Protein AF-A0A382P7X8-F1 (afdb_monomer_lite)

pLDDT: mean 86.8, std 13.26, range [48.81, 96.56]

Structure (mmCIF, N/CA/C/O backbone):
data_AF-A0A382P7X8-F1
#
_entry.id   AF-A0A382P7X8-F1
#
loop_
_atom_site.group_PDB
_atom_site.id
_atom_site.type_symbol
_atom_site.label_atom_id
_atom_site.label_alt_id
_atom_site.label_comp_id
_atom_site.label_asym_id
_atom_site.label_entity_id
_atom_site.label_seq_id
_atom_site.pdbx_PDB_ins_code
_atom_site.Cartn_x
_atom_site.Cartn_y
_atom_site.Cartn_z
_atom_site.occupancy
_atom_site.B_iso_or_equiv
_atom_site.auth_seq_id
_atom_site.auth_comp_id
_atom_site.auth_asym_id
_atom_site.auth_atom_id
_atom_site.pdbx_PDB_model_num
ATOM 1 N N . MET A 1 1 ? -14.405 0.439 27.513 1.00 48.81 1 MET A N 1
ATOM 2 C CA . MET A 1 1 ? -13.227 0.071 26.690 1.00 48.81 1 MET A CA 1
ATOM 3 C C . MET A 1 1 ? -13.602 0.208 25.220 1.00 48.81 1 MET A C 1
ATOM 5 O O . MET A 1 1 ? -14.571 -0.423 24.812 1.00 48.81 1 MET A O 1
ATOM 9 N N . LYS A 1 2 ? -12.922 1.048 24.424 1.00 58.97 2 LYS A N 1
ATOM 10 C CA . LYS A 1 2 ? -13.148 1.045 22.966 1.00 58.97 2 LYS A CA 1
ATOM 11 C C . LYS A 1 2 ? -12.668 -0.311 22.446 1.00 58.97 2 LYS A C 1
ATOM 13 O O . LYS A 1 2 ? -11.502 -0.638 22.616 1.00 58.97 2 LYS A O 1
ATOM 18 N N . LYS A 1 3 ? -13.564 -1.119 21.870 1.00 62.03 3 LYS A N 1
ATOM 19 C CA . LYS A 1 3 ? -13.161 -2.310 21.113 1.00 62.03 3 LYS A CA 1
ATOM 20 C C . LYS A 1 3 ? -12.219 -1.823 20.015 1.00 62.03 3 LYS A C 1
ATOM 22 O O . LYS A 1 3 ? -12.657 -1.066 19.147 1.00 62.03 3 LYS A O 1
ATOM 27 N N . ASN A 1 4 ? -10.949 -2.216 20.052 1.00 69.31 4 ASN A N 1
ATOM 28 C CA . ASN A 1 4 ? -10.062 -1.978 18.925 1.00 69.31 4 ASN A CA 1
ATOM 29 C C . ASN A 1 4 ? -10.512 -2.902 17.786 1.00 69.31 4 ASN A C 1
ATOM 31 O O . ASN A 1 4 ? -10.107 -4.055 17.689 1.00 69.31 4 ASN A O 1
ATOM 35 N N . GLN A 1 5 ? -11.447 -2.408 16.982 1.00 87.25 5 GLN A N 1
ATOM 36 C CA . GLN A 1 5 ? -11.972 -3.110 15.823 1.00 87.25 5 GLN A CA 1
ATOM 37 C C . GLN A 1 5 ? -11.025 -2.913 14.646 1.00 87.25 5 GLN A C 1
ATOM 39 O O . GLN A 1 5 ? -10.556 -1.799 14.402 1.00 87.25 5 GLN A O 1
ATOM 44 N N . ILE A 1 6 ? -10.787 -3.993 13.907 1.00 93.00 6 ILE A N 1
ATOM 45 C CA . ILE A 1 6 ? -10.135 -3.914 12.605 1.00 93.00 6 ILE A CA 1
ATOM 46 C C . ILE A 1 6 ? -11.115 -3.249 11.639 1.00 93.00 6 ILE A C 1
ATOM 48 O O . ILE A 1 6 ? -12.273 -3.658 11.537 1.00 93.00 6 ILE A O 1
ATOM 52 N N . LYS A 1 7 ? -10.652 -2.217 10.937 1.00 93.94 7 LYS A N 1
ATOM 53 C CA . LYS A 1 7 ? -11.400 -1.543 9.875 1.00 93.94 7 LYS A CA 1
ATOM 54 C C . LYS A 1 7 ? -10.760 -1.860 8.535 1.00 93.94 7 LYS A C 1
ATOM 56 O O . LYS A 1 7 ? -9.539 -1.869 8.427 1.00 93.94 7 LYS A O 1
ATOM 61 N N . LEU A 1 8 ? -11.585 -2.092 7.519 1.00 95.25 8 LEU A N 1
ATOM 62 C CA . LEU A 1 8 ? -11.128 -2.236 6.141 1.00 95.25 8 LEU A CA 1
ATOM 63 C C . LEU A 1 8 ? -11.416 -0.941 5.390 1.00 95.25 8 LEU A C 1
ATOM 65 O O . LEU A 1 8 ? -12.571 -0.562 5.199 1.00 95.25 8 LEU A O 1
ATOM 69 N N . LYS A 1 9 ? -10.357 -0.263 4.964 1.00 95.50 9 LYS A N 1
ATOM 70 C CA . LYS A 1 9 ? -10.423 0.985 4.205 1.00 95.50 9 LYS A CA 1
ATOM 71 C C . LYS A 1 9 ? -9.974 0.715 2.775 1.00 95.50 9 LYS A C 1
ATOM 73 O O . LYS A 1 9 ? -8.926 0.116 2.581 1.00 95.50 9 LYS A O 1
ATOM 78 N N . LEU A 1 10 ? -10.728 1.155 1.767 1.00 96.31 10 LEU A N 1
ATOM 79 C CA . LEU A 1 10 ? -10.256 1.094 0.376 1.00 96.31 10 LEU A CA 1
ATOM 80 C C . LEU A 1 10 ? -8.927 1.845 0.233 1.00 96.31 10 LEU A C 1
ATOM 82 O O . LEU A 1 10 ? -8.768 2.937 0.787 1.00 96.31 10 LEU A O 1
ATOM 86 N N . ILE A 1 11 ? -7.985 1.270 -0.519 1.00 95.81 11 ILE A N 1
ATOM 87 C CA . ILE A 1 11 ? -6.691 1.915 -0.740 1.00 95.81 11 ILE A CA 1
ATOM 88 C C . ILE A 1 11 ? -6.881 3.286 -1.395 1.00 95.81 11 ILE A C 1
ATOM 90 O O . ILE A 1 11 ? -7.716 3.494 -2.276 1.00 95.81 11 ILE A O 1
ATOM 94 N N . SER A 1 12 ? -6.046 4.227 -0.987 1.00 95.12 12 SER A N 1
ATOM 95 C CA . SER A 1 12 ? -5.948 5.561 -1.561 1.00 95.12 12 SER A CA 1
ATOM 96 C C . SER A 1 12 ? -4.499 5.861 -1.940 1.00 95.12 12 SER A C 1
ATOM 98 O O . SER A 1 12 ? -3.582 5.114 -1.598 1.00 95.12 12 SER A O 1
ATOM 100 N N . LYS A 1 13 ? -4.256 6.972 -2.644 1.00 95.19 13 LYS A N 1
ATOM 101 C CA . LYS A 1 13 ? -2.894 7.344 -3.072 1.00 95.19 13 LYS A CA 1
ATOM 102 C C . LYS A 1 13 ? -1.915 7.484 -1.897 1.00 95.19 13 LYS A C 1
ATOM 104 O O . LYS A 1 13 ? -0.729 7.219 -2.070 1.00 95.19 13 LYS A O 1
ATOM 109 N N . SER A 1 14 ? -2.397 7.859 -0.708 1.00 95.12 14 SER A N 1
ATOM 110 C CA . SER A 1 14 ? -1.566 7.959 0.500 1.00 95.12 14 SER A CA 1
ATOM 111 C C . SER A 1 14 ? -1.142 6.596 1.061 1.00 95.12 14 SER A C 1
ATOM 113 O O . SER A 1 14 ? -0.230 6.525 1.882 1.00 95.12 14 SER A O 1
ATOM 115 N N . ASP A 1 15 ? -1.755 5.504 0.601 1.00 95.62 15 ASP A N 1
ATOM 116 C CA . ASP A 1 15 ? -1.449 4.141 1.034 1.00 95.62 15 ASP A CA 1
ATOM 117 C C . ASP A 1 15 ? -0.365 3.480 0.164 1.00 95.62 15 ASP A C 1
ATOM 119 O O . ASP A 1 15 ? 0.241 2.496 0.577 1.00 95.62 15 ASP A O 1
ATOM 123 N N . TYR A 1 16 ? -0.035 4.041 -1.006 1.00 95.50 16 TYR A N 1
ATOM 124 C CA . TYR A 1 16 ? 0.896 3.424 -1.964 1.00 95.50 16 TYR A CA 1
ATOM 125 C C . TYR A 1 16 ? 2.298 3.206 -1.390 1.00 95.50 16 TYR A C 1
ATOM 127 O O . TYR A 1 16 ? 2.933 2.186 -1.646 1.00 95.50 16 TYR A O 1
ATOM 135 N N . ARG A 1 17 ? 2.788 4.139 -0.565 1.00 95.69 17 ARG A N 1
ATOM 136 C CA . ARG A 1 17 ? 4.088 3.971 0.093 1.00 95.69 17 ARG A CA 1
ATOM 137 C C . ARG A 1 17 ? 4.066 2.853 1.135 1.00 95.69 17 ARG A C 1
ATOM 139 O O . ARG A 1 17 ? 5.052 2.134 1.257 1.00 95.69 17 ARG A O 1
ATOM 146 N N . PHE A 1 18 ? 2.954 2.704 1.854 1.00 95.56 18 PHE A N 1
ATOM 147 C CA . PHE A 1 18 ? 2.763 1.621 2.816 1.00 95.56 18 PHE A CA 1
ATOM 148 C C . PHE A 1 18 ? 2.756 0.261 2.105 1.00 95.56 18 PHE A C 1
ATOM 150 O O . PHE A 1 18 ? 3.532 -0.609 2.480 1.00 95.56 18 PHE A O 1
ATOM 157 N N . LEU A 1 19 ? 1.986 0.121 1.019 1.00 95.12 19 LEU A N 1
ATOM 158 C CA . LEU A 1 19 ? 1.945 -1.098 0.196 1.00 95.12 19 LEU A CA 1
ATOM 159 C C . LEU A 1 19 ? 3.332 -1.489 -0.335 1.00 95.12 19 LEU A C 1
ATOM 161 O O . LEU A 1 19 ? 3.710 -2.659 -0.310 1.00 95.12 19 LEU A O 1
ATOM 165 N N . TYR A 1 20 ? 4.111 -0.506 -0.790 1.00 94.88 20 TYR A N 1
ATOM 166 C CA . TYR A 1 20 ? 5.470 -0.739 -1.269 1.00 94.88 20 TYR A CA 1
ATOM 167 C C . TYR A 1 20 ? 6.413 -1.222 -0.164 1.00 94.88 20 TYR A C 1
ATOM 169 O O . TYR A 1 20 ? 7.231 -2.107 -0.402 1.00 94.88 20 TYR A O 1
ATOM 177 N N . ASN A 1 21 ? 6.317 -0.643 1.034 1.00 93.88 21 ASN A N 1
ATOM 178 C CA . ASN A 1 21 ? 7.123 -1.076 2.172 1.00 93.88 21 ASN A CA 1
ATOM 179 C C . ASN A 1 21 ? 6.726 -2.489 2.619 1.00 93.88 21 ASN A C 1
ATOM 181 O O . ASN A 1 21 ? 7.607 -3.323 2.784 1.00 93.88 21 ASN A O 1
ATOM 185 N N . LEU A 1 22 ? 5.425 -2.789 2.683 1.00 92.12 22 LEU A N 1
ATOM 186 C CA . LEU A 1 22 ? 4.926 -4.129 2.996 1.00 92.12 22 LEU A CA 1
ATOM 187 C C . LEU A 1 22 ? 5.447 -5.180 2.003 1.00 92.12 22 LEU A C 1
ATOM 189 O O . LEU A 1 22 ? 5.794 -6.290 2.389 1.00 92.12 22 LEU A O 1
ATOM 193 N N . LEU A 1 23 ? 5.546 -4.833 0.714 1.00 89.12 23 LEU A N 1
ATOM 194 C CA . LEU A 1 23 ?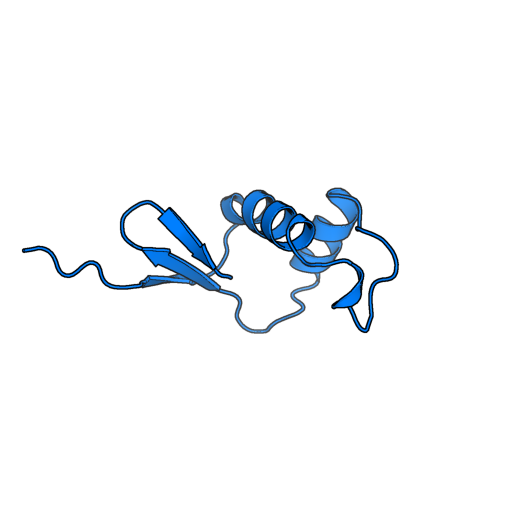 6.136 -5.712 -0.298 1.00 89.12 23 LEU A CA 1
ATOM 195 C C . LEU A 1 23 ? 7.623 -6.010 -0.026 1.00 89.12 23 LEU A C 1
ATOM 197 O O . LEU A 1 23 ? 8.057 -7.127 -0.289 1.00 89.12 23 LEU A O 1
ATOM 201 N N . LYS A 1 24 ? 8.391 -5.050 0.512 1.00 88.06 24 LYS A N 1
ATOM 202 C CA . LYS A 1 24 ? 9.817 -5.243 0.851 1.00 88.06 24 LYS A CA 1
ATOM 203 C C . LYS A 1 24 ? 10.038 -6.178 2.030 1.00 88.06 24 LYS A C 1
ATOM 205 O O . LYS A 1 24 ? 11.087 -6.803 2.102 1.00 88.06 24 LYS A O 1
ATOM 210 N N . GLU A 1 25 ? 9.089 -6.224 2.957 1.00 87.19 25 GLU A N 1
ATOM 211 C CA . GLU A 1 25 ? 9.168 -7.059 4.160 1.00 87.19 25 GLU A CA 1
ATOM 212 C C . GLU A 1 25 ? 8.919 -8.544 3.856 1.00 87.19 25 GLU A C 1
ATOM 214 O O . GLU A 1 25 ? 9.209 -9.404 4.685 1.00 87.19 25 GLU A O 1
ATOM 219 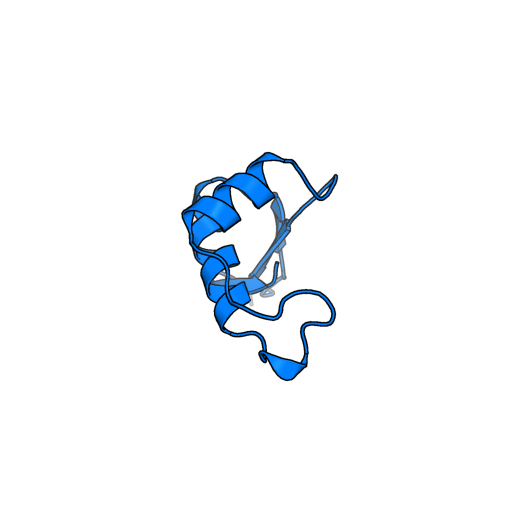N N . ARG A 1 26 ? 8.399 -8.869 2.663 1.00 82.12 26 ARG A N 1
ATOM 220 C CA . ARG A 1 26 ? 8.158 -10.254 2.245 1.00 82.12 26 ARG A CA 1
ATOM 221 C C . ARG A 1 26 ? 9.476 -10.973 1.969 1.00 82.12 26 ARG A C 1
ATOM 223 O O . ARG A 1 26 ? 10.327 -10.459 1.245 1.00 82.12 26 ARG A O 1
ATOM 230 N N . ASP A 1 27 ? 9.598 -12.199 2.479 1.00 70.88 27 ASP A N 1
ATOM 231 C CA . ASP A 1 27 ? 10.735 -13.075 2.183 1.00 70.88 27 ASP A CA 1
ATOM 232 C C . ASP A 1 27 ? 10.857 -13.271 0.663 1.00 70.88 27 ASP A C 1
ATOM 234 O O . ASP A 1 27 ? 9.906 -13.671 -0.017 1.00 70.88 27 ASP A O 1
ATOM 238 N N . SER A 1 28 ? 12.041 -12.986 0.118 1.00 64.81 28 SER A N 1
ATOM 239 C CA . SER A 1 28 ? 12.333 -13.122 -1.311 1.00 64.81 28 SER A CA 1
ATOM 240 C C . SER A 1 28 ? 12.156 -14.557 -1.816 1.00 64.81 28 SER A C 1
ATOM 242 O O . SER A 1 28 ? 11.890 -14.752 -2.999 1.00 64.81 28 SER A O 1
ATOM 244 N N . ARG A 1 29 ? 12.236 -15.550 -0.922 1.00 61.84 29 ARG A N 1
ATOM 245 C CA . ARG A 1 29 ? 12.037 -16.979 -1.206 1.00 61.84 29 ARG A CA 1
ATOM 246 C C . ARG A 1 29 ? 10.565 -17.391 -1.246 1.00 61.84 29 ARG A C 1
ATOM 248 O O . ARG A 1 29 ? 10.254 -18.450 -1.776 1.00 61.84 29 ARG A O 1
ATOM 255 N N . ALA A 1 30 ? 9.663 -16.566 -0.712 1.00 63.91 30 ALA A N 1
ATOM 256 C CA . ALA A 1 30 ? 8.222 -16.823 -0.713 1.00 63.91 30 ALA A CA 1
ATOM 257 C C . ALA A 1 30 ? 7.522 -16.327 -1.995 1.00 63.91 30 ALA A C 1
ATOM 259 O O . ALA A 1 30 ? 6.356 -16.643 -2.235 1.00 63.91 30 ALA A O 1
ATOM 260 N N . ASN A 1 31 ? 8.209 -15.546 -2.835 1.00 57.19 31 ASN A N 1
ATOM 261 C CA . ASN A 1 31 ? 7.622 -14.976 -4.043 1.00 57.19 31 ASN A CA 1
ATOM 262 C C . ASN A 1 31 ? 7.721 -15.946 -5.228 1.00 57.19 31 ASN A C 1
ATOM 264 O O . ASN A 1 31 ? 8.742 -16.033 -5.901 1.00 57.19 31 ASN A O 1
ATOM 268 N N . ILE A 1 32 ? 6.608 -16.609 -5.541 1.00 61.22 32 ILE A N 1
ATOM 269 C CA . ILE A 1 32 ? 6.485 -17.556 -6.665 1.00 61.22 32 ILE A CA 1
ATOM 270 C C . ILE A 1 32 ? 6.677 -16.866 -8.038 1.00 61.22 32 ILE A C 1
ATOM 272 O O . ILE A 1 32 ? 7.029 -17.512 -9.019 1.00 61.22 32 ILE A O 1
ATOM 276 N N . SER A 1 33 ? 6.472 -15.543 -8.123 1.00 60.66 33 SER A N 1
ATOM 277 C CA . SER A 1 33 ? 6.483 -14.778 -9.386 1.00 60.66 33 SER A CA 1
ATOM 278 C C . SER A 1 33 ? 7.526 -13.658 -9.480 1.00 60.66 33 SER A C 1
ATOM 280 O O . SER A 1 33 ? 7.780 -13.165 -10.577 1.00 60.66 33 SER A O 1
ATOM 282 N N . HIS A 1 34 ? 8.153 -13.243 -8.374 1.00 50.78 34 HIS A N 1
ATOM 283 C CA . HIS A 1 34 ? 9.079 -12.104 -8.362 1.00 50.78 34 HIS A CA 1
ATOM 284 C C . HIS A 1 34 ? 10.473 -12.540 -7.914 1.00 50.78 34 HIS A C 1
ATOM 286 O O . HIS A 1 34 ? 10.701 -12.789 -6.736 1.00 50.78 34 HIS A O 1
ATOM 292 N N . LYS A 1 35 ? 11.433 -12.564 -8.849 1.00 64.56 35 LYS A N 1
ATOM 293 C CA . LYS A 1 35 ? 12.853 -12.818 -8.537 1.00 64.56 35 LYS A CA 1
ATOM 294 C C . LYS A 1 35 ? 13.575 -11.583 -7.969 1.00 64.56 35 LYS A C 1
ATOM 296 O O . LYS A 1 35 ? 14.669 -11.714 -7.432 1.00 64.56 35 LYS A O 1
ATOM 301 N N . LYS A 1 36 ? 12.995 -10.380 -8.106 1.00 79.38 36 LYS A N 1
ATOM 302 C CA . LYS A 1 36 ? 13.603 -9.100 -7.700 1.00 79.38 36 LYS A CA 1
ATOM 303 C C . LYS A 1 36 ? 12.542 -8.101 -7.225 1.00 79.38 36 LYS A C 1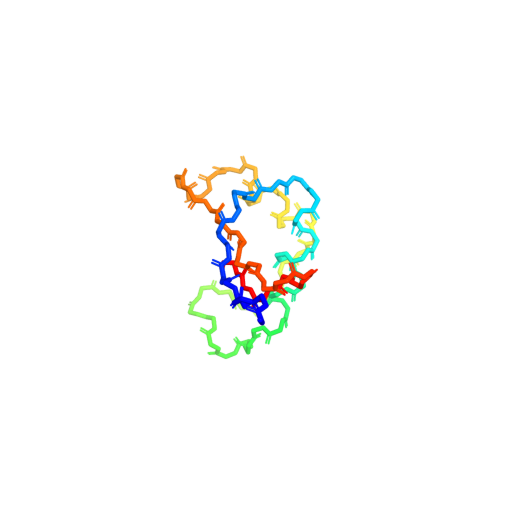
ATOM 305 O O . LYS A 1 36 ? 11.444 -8.059 -7.775 1.00 79.38 36 LYS A O 1
ATOM 310 N N . MET A 1 37 ? 12.889 -7.289 -6.224 1.00 87.31 37 MET A N 1
ATOM 311 C CA . MET A 1 37 ? 12.048 -6.196 -5.724 1.00 87.31 37 MET A CA 1
ATOM 312 C C . MET A 1 37 ? 11.834 -5.140 -6.829 1.00 87.31 37 MET A C 1
ATOM 314 O O . MET A 1 37 ? 12.833 -4.647 -7.364 1.00 87.31 37 MET A O 1
ATOM 318 N N . PRO A 1 38 ? 10.585 -4.765 -7.174 1.00 90.88 38 PRO A N 1
ATOM 319 C CA . PRO A 1 38 ? 10.337 -3.703 -8.144 1.00 90.88 38 PRO A CA 1
ATOM 320 C C . PRO A 1 38 ? 10.778 -2.346 -7.593 1.00 90.88 38 PRO A C 1
ATOM 322 O O . PRO A 1 38 ? 10.814 -2.124 -6.382 1.00 90.88 38 PRO A O 1
ATOM 325 N N . THR A 1 39 ? 11.054 -1.398 -8.481 1.00 94.38 39 THR A N 1
ATOM 326 C CA . THR A 1 39 ? 11.197 0.013 -8.114 1.00 94.38 39 THR A CA 1
ATOM 327 C C . THR A 1 39 ? 9.855 0.596 -7.666 1.00 94.38 39 THR A C 1
ATOM 329 O O . THR A 1 39 ? 8.777 0.108 -8.016 1.00 94.38 39 THR A O 1
ATOM 332 N N . TYR A 1 40 ? 9.894 1.709 -6.930 1.00 95.06 40 TYR A N 1
ATOM 333 C CA . TYR A 1 40 ? 8.665 2.388 -6.511 1.00 95.06 40 TYR A CA 1
ATOM 334 C C . TYR A 1 40 ? 7.814 2.844 -7.710 1.00 95.06 40 TYR A C 1
ATOM 336 O O . TYR A 1 40 ? 6.592 2.743 -7.674 1.00 95.06 40 TYR A O 1
ATOM 344 N N . ASN A 1 41 ? 8.442 3.279 -8.807 1.00 96.56 41 ASN A N 1
ATOM 345 C CA . ASN A 1 41 ? 7.725 3.692 -10.015 1.00 96.56 41 ASN A CA 1
ATOM 346 C C . ASN A 1 41 ? 7.015 2.521 -10.707 1.00 96.56 41 ASN A C 1
ATOM 348 O O . ASN A 1 41 ? 5.883 2.678 -11.163 1.00 96.56 41 ASN A O 1
ATOM 352 N N . GLU A 1 42 ? 7.645 1.348 -10.765 1.00 95.25 42 GLU A N 1
ATOM 353 C CA . GLU A 1 42 ? 7.008 0.125 -11.272 1.00 95.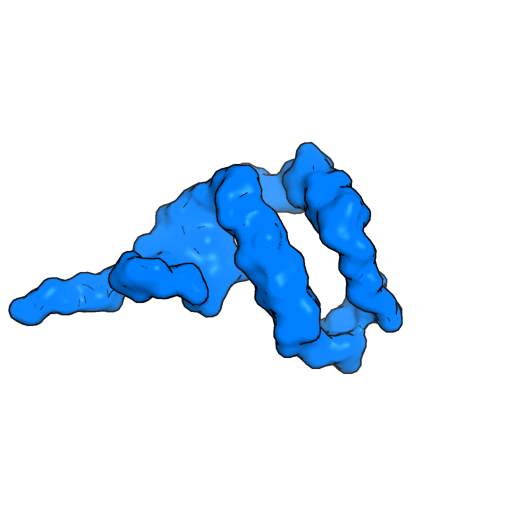25 42 GLU A CA 1
ATOM 354 C C . GLU A 1 42 ? 5.842 -0.300 -10.379 1.00 95.25 42 GLU A C 1
ATOM 356 O O . GLU A 1 42 ? 4.763 -0.605 -10.881 1.00 95.25 42 GLU A O 1
ATOM 361 N N . HIS A 1 43 ? 6.009 -0.213 -9.058 1.00 94.88 43 HIS A N 1
ATOM 362 C CA . HIS A 1 43 ? 4.927 -0.459 -8.109 1.00 94.88 43 HIS A CA 1
ATOM 363 C C . HIS A 1 43 ? 3.734 0.491 -8.320 1.00 94.88 43 HIS A C 1
ATOM 365 O O . HIS A 1 43 ? 2.583 0.055 -8.323 1.00 94.88 43 HIS A O 1
ATOM 371 N N . LEU A 1 44 ? 3.980 1.781 -8.574 1.00 95.88 44 LEU A N 1
ATOM 372 C CA . LEU A 1 44 ? 2.912 2.730 -8.901 1.00 95.88 44 LEU A CA 1
ATOM 373 C C . LEU A 1 44 ? 2.201 2.382 -10.213 1.00 95.88 44 LEU A C 1
ATOM 375 O O . LEU A 1 44 ? 0.978 2.515 -10.285 1.00 95.88 44 LEU A O 1
ATOM 379 N N . LYS A 1 45 ? 2.936 1.942 -11.244 1.00 96.25 45 LYS A N 1
ATOM 380 C CA . LYS A 1 45 ? 2.334 1.460 -12.500 1.00 96.25 45 LYS A CA 1
ATOM 381 C C . LYS A 1 45 ? 1.438 0.249 -12.241 1.00 96.25 45 LYS A C 1
ATOM 383 O O . LYS A 1 45 ? 0.308 0.237 -12.719 1.00 96.25 45 LYS A O 1
ATOM 388 N N . PHE A 1 46 ? 1.905 -0.699 -11.428 1.00 94.31 46 PHE A N 1
ATOM 389 C CA . PHE A 1 46 ? 1.135 -1.875 -11.028 1.00 94.31 46 PHE A CA 1
ATOM 390 C C . PHE A 1 46 ? -0.150 -1.506 -10.282 1.00 94.31 46 PHE A C 1
ATOM 392 O O . PHE A 1 46 ? -1.209 -1.997 -10.631 1.00 94.31 46 PHE A O 1
ATOM 399 N N . ILE A 1 47 ? -0.119 -0.600 -9.301 1.00 94.12 47 ILE A N 1
ATOM 400 C CA . ILE A 1 47 ? -1.361 -0.208 -8.610 1.00 94.12 47 ILE A CA 1
ATOM 401 C C . ILE A 1 47 ? -2.339 0.481 -9.576 1.00 94.12 47 ILE A C 1
ATOM 403 O O . ILE A 1 47 ? -3.548 0.246 -9.531 1.00 94.12 47 ILE A O 1
ATOM 407 N N . ARG A 1 48 ? -1.825 1.334 -10.470 1.00 93.50 48 ARG A N 1
ATOM 408 C CA . ARG A 1 48 ? -2.644 2.093 -11.428 1.00 93.50 48 ARG A CA 1
ATOM 409 C C . ARG A 1 48 ? -3.297 1.221 -12.495 1.00 93.50 48 ARG A C 1
ATOM 411 O O . ARG A 1 48 ? -4.338 1.629 -13.003 1.00 93.50 48 ARG A O 1
ATOM 418 N N . SER A 1 49 ? -2.751 0.042 -12.799 1.00 94.81 49 SER A N 1
ATOM 419 C CA . SER A 1 49 ? -3.405 -0.918 -13.697 1.00 94.81 49 SER A CA 1
ATOM 420 C C . SER A 1 49 ? -4.639 -1.582 -13.076 1.00 94.81 49 SER A C 1
ATOM 422 O O . SER A 1 49 ? -5.298 -2.360 -13.756 1.00 94.81 49 SER A O 1
ATOM 424 N N . LYS A 1 50 ? -4.982 -1.248 -11.818 1.00 90.69 50 LYS A N 1
ATOM 425 C CA . LYS A 1 50 ? -6.126 -1.788 -11.066 1.00 90.69 50 LYS A CA 1
ATOM 426 C C . LYS A 1 50 ? -6.132 -3.326 -11.081 1.00 90.69 50 LYS A C 1
ATOM 428 O O . LYS A 1 50 ? -7.089 -3.931 -11.557 1.00 90.69 50 LYS A O 1
ATOM 433 N N . PRO A 1 51 ? -5.075 -3.965 -10.545 1.00 91.25 51 PRO A N 1
ATOM 434 C CA . PRO A 1 51 ? -4.884 -5.413 -10.637 1.00 91.25 51 PRO A CA 1
ATOM 435 C C . PRO A 1 51 ? -5.942 -6.195 -9.850 1.00 91.25 51 PRO A C 1
ATOM 437 O O . PRO A 1 51 ? -6.166 -7.371 -10.115 1.00 91.25 51 PRO A O 1
ATOM 440 N N . TYR A 1 52 ? -6.607 -5.537 -8.899 1.00 92.62 52 TYR A N 1
ATOM 441 C CA . TYR A 1 52 ? -7.687 -6.096 -8.101 1.00 92.62 52 TYR A CA 1
ATOM 442 C C . TYR A 1 52 ? -8.926 -5.209 -8.207 1.00 92.62 52 TYR A C 1
ATOM 444 O O . TYR A 1 52 ? -8.823 -3.982 -8.161 1.00 92.62 52 TYR A O 1
ATOM 452 N N . ALA A 1 53 ? -10.105 -5.834 -8.278 1.00 92.69 53 ALA A N 1
ATOM 453 C CA . ALA A 1 53 ? -11.385 -5.122 -8.300 1.00 92.69 53 ALA A CA 1
ATOM 454 C C . ALA A 1 53 ? -11.610 -4.296 -7.023 1.00 92.69 53 ALA A C 1
ATOM 456 O O . ALA A 1 53 ? -12.203 -3.218 -7.060 1.00 92.69 53 A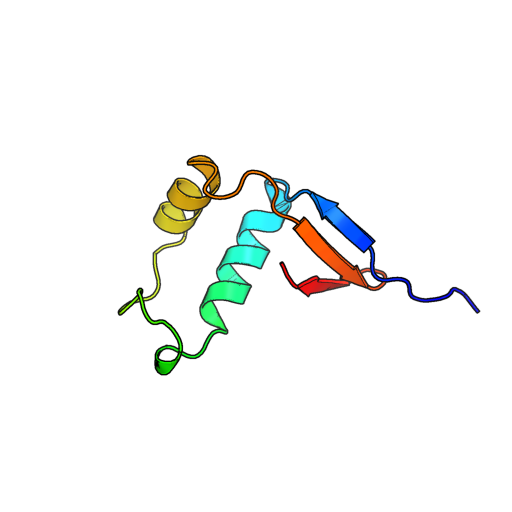LA A O 1
ATOM 457 N N . LYS A 1 54 ? -11.124 -4.802 -5.886 1.00 94.00 54 LYS A N 1
ATOM 458 C CA . LYS A 1 54 ? -11.142 -4.130 -4.589 1.00 94.00 54 LYS A CA 1
ATOM 459 C C . LYS A 1 54 ? -9.836 -4.439 -3.867 1.00 94.00 54 LYS A C 1
ATOM 461 O O . LYS A 1 54 ? -9.424 -5.593 -3.818 1.00 94.00 54 LYS A O 1
ATOM 466 N N . TRP A 1 55 ? -9.206 -3.415 -3.305 1.00 95.88 55 TRP A N 1
ATOM 467 C CA . TRP A 1 55 ? -7.983 -3.548 -2.519 1.00 95.88 55 TRP A CA 1
ATOM 468 C C . TRP A 1 55 ? -8.129 -2.678 -1.276 1.00 95.88 55 TRP A C 1
ATOM 470 O O . TRP A 1 55 ? -8.477 -1.498 -1.381 1.00 95.88 55 TRP A O 1
ATOM 480 N N . TYR A 1 56 ? -7.931 -3.279 -0.108 1.00 96.31 56 TYR A N 1
ATOM 481 C CA . TYR A 1 56 ? -8.179 -2.657 1.186 1.00 96.31 56 TYR A CA 1
ATOM 482 C C . TYR A 1 56 ? -6.895 -2.568 2.008 1.00 96.31 56 TYR A C 1
ATOM 484 O O . TYR A 1 56 ? -5.972 -3.337 1.801 1.00 96.31 56 TYR A O 1
ATOM 492 N N . ILE A 1 57 ? -6.860 -1.642 2.957 1.00 96.44 57 ILE A N 1
ATOM 493 C CA . ILE A 1 57 ? -5.925 -1.614 4.077 1.00 96.44 57 ILE A CA 1
ATOM 494 C C . ILE A 1 57 ? -6.699 -2.032 5.323 1.00 96.44 57 ILE A C 1
ATOM 496 O O . ILE A 1 57 ? -7.781 -1.499 5.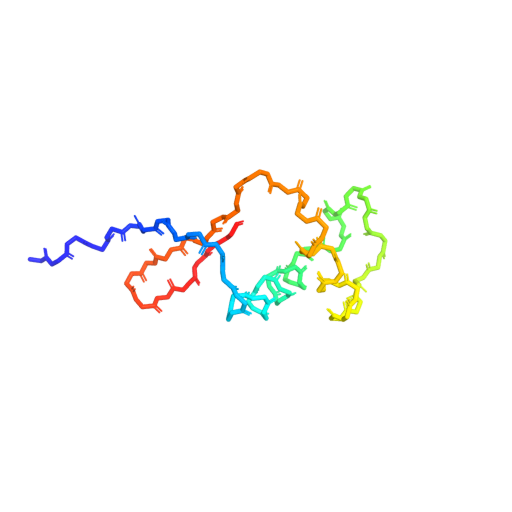586 1.00 96.44 57 ILE A O 1
ATOM 500 N N . ALA A 1 58 ? -6.140 -2.966 6.087 1.00 95.75 58 ALA A N 1
ATOM 501 C CA . ALA A 1 58 ? -6.609 -3.279 7.425 1.00 95.75 58 ALA A CA 1
ATOM 502 C C . ALA A 1 58 ? -5.975 -2.306 8.424 1.00 95.75 58 ALA A C 1
ATOM 504 O O . ALA A 1 58 ? -4.748 -2.210 8.530 1.00 95.75 58 ALA A O 1
ATOM 505 N N . GLU A 1 59 ? -6.817 -1.589 9.158 1.00 94.44 59 GLU A N 1
ATOM 506 C CA . GLU A 1 59 ? -6.420 -0.604 10.158 1.00 94.44 59 GLU A CA 1
ATOM 507 C C . GLU A 1 59 ? -6.865 -1.057 11.552 1.00 94.44 59 GLU A C 1
ATOM 509 O O . GLU A 1 59 ? -8.004 -1.485 11.743 1.00 94.44 59 GLU A O 1
ATOM 514 N N . PHE A 1 60 ? -5.979 -0.936 12.538 1.00 92.94 60 PHE A N 1
ATOM 515 C CA . PHE A 1 60 ? -6.260 -1.185 13.949 1.00 92.94 60 PHE A CA 1
ATOM 516 C C . PHE A 1 60 ? -5.923 0.068 14.755 1.00 92.94 60 PHE A C 1
ATOM 518 O O . PHE A 1 60 ? -4.759 0.434 14.931 1.00 92.94 60 PHE A O 1
ATOM 525 N N . GLY A 1 61 ? -6.958 0.766 15.226 1.00 88.88 61 GLY A N 1
ATOM 526 C CA . GLY A 1 61 ? -6.780 2.081 15.839 1.00 88.88 61 GLY A CA 1
ATOM 527 C C . GLY A 1 61 ? -6.208 3.081 14.831 1.00 88.88 61 GLY A C 1
ATOM 528 O O . GLY A 1 61 ? -6.860 3.381 13.836 1.00 88.88 61 GLY A O 1
ATOM 529 N N . ALA A 1 62 ? -5.006 3.592 15.100 1.00 88.00 62 ALA A N 1
ATOM 530 C CA . ALA A 1 62 ? -4.286 4.522 14.223 1.00 88.00 62 ALA A CA 1
ATOM 531 C C . ALA A 1 62 ? -3.262 3.831 13.299 1.00 88.00 62 ALA A C 1
ATOM 533 O O . ALA A 1 62 ? -2.575 4.501 12.529 1.00 88.00 62 ALA A O 1
ATOM 534 N N . PHE A 1 63 ? -3.131 2.504 13.383 1.00 91.06 63 PHE A N 1
ATOM 535 C CA . PHE A 1 63 ? -2.086 1.753 12.693 1.00 91.06 63 PHE A CA 1
ATOM 536 C C . PHE A 1 63 ? -2.631 1.021 11.474 1.00 91.06 63 PHE A C 1
ATOM 538 O O . PHE A 1 63 ? -3.686 0.393 11.541 1.00 91.06 63 PHE A O 1
ATOM 545 N N . LYS A 1 64 ? -1.871 1.046 10.379 1.00 93.81 64 LYS A N 1
ATOM 546 C CA . LYS A 1 64 ? -2.070 0.150 9.236 1.00 93.81 64 LYS A CA 1
ATOM 547 C C . LYS A 1 64 ? -1.318 -1.139 9.522 1.00 93.81 64 LYS A C 1
ATOM 549 O O . LYS A 1 64 ? -0.128 -1.084 9.818 1.00 93.81 64 LYS A O 1
ATOM 554 N N . ILE A 1 65 ? -2.013 -2.267 9.451 1.00 93.38 65 ILE A N 1
ATOM 555 C CA . ILE A 1 65 ? -1.467 -3.563 9.871 1.00 93.38 65 ILE A CA 1
ATOM 556 C C . ILE A 1 65 ? -1.410 -4.588 8.736 1.00 93.38 65 ILE A C 1
ATOM 558 O O . ILE A 1 65 ? -0.615 -5.516 8.815 1.00 93.38 65 ILE A O 1
ATOM 562 N N . ALA A 1 66 ? -2.213 -4.426 7.677 1.00 92.00 66 ALA A N 1
ATOM 563 C CA . ALA A 1 66 ? -2.183 -5.299 6.499 1.00 92.00 66 ALA A CA 1
ATOM 564 C C . ALA A 1 66 ? -2.823 -4.634 5.267 1.00 92.00 66 ALA A C 1
ATOM 566 O O . ALA A 1 66 ? -3.450 -3.576 5.384 1.00 92.00 66 ALA A O 1
ATOM 567 N N . SER A 1 67 ? -2.681 -5.267 4.097 1.00 90.62 67 SER A N 1
ATOM 568 C CA . SER A 1 67 ? -3.335 -4.886 2.835 1.00 90.62 67 SER A CA 1
ATOM 569 C C . SER A 1 67 ? -3.689 -6.073 1.954 1.00 90.62 67 SER A C 1
ATOM 571 O O . SER A 1 67 ? -2.847 -7.000 1.959 1.00 90.62 67 SER A O 1
#

Secondary structure (DSSP, 8-state):
-----EEEEE--GGGHHHHHHHHHTS-TTS-SS-SSPPPHHHHHHHHHT--SS--EEEEETTEEEE-

Foldseek 3Di:
DPPQDKDWAFDDPVCLVVVLVVQVPDDCVPDPPDVDRDDSVVSVVVVVVVPDPTDTFTDGDPDGDGD

Sequence (67 aa):
MKKNQIKLKLISKSDYRFLYNLLKERDSRANISHKKMPTYNEHLKFIRSKPYAKWYIAEFGAFKIAS

Organism: NCBI:txid408172

Radius of gyration: 13.63 Å; chains: 1; bounding box: 27×26×40 Å